Protein AF-A0AAX3T1U9-F1 (afdb_monomer_lite)

Radius of gyration: 18.29 Å; chains: 1; bounding box: 39×30×48 Å

Organism: NCBI:txid1701090

Foldseek 3Di:
DDDDDDDDVPPADPVNVVVVVVVVVVVVVVVLVVVVVVCVVVPDQLQRSQVVVVHHSVVSCVVCVVVD

Sequence (68 aa):
MRTGLDRGDDDETPIEQLSRVADWRREIAREEEVAVRRARLAGLSWAEIGTLLGTTKQAMHRKYRRVG

Structure (mmCIF, N/CA/C/O backbone):
data_AF-A0AAX3T1U9-F1
#
_entry.id   AF-A0AAX3T1U9-F1
#
loop_
_atom_site.group_PDB
_atom_site.id
_atom_site.type_symbol
_atom_site.label_atom_id
_atom_sit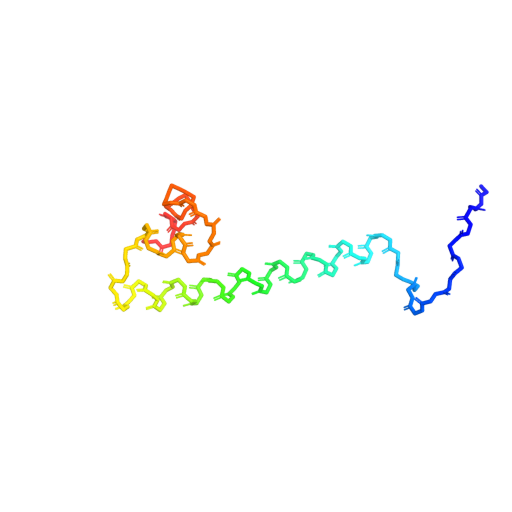e.label_alt_id
_atom_site.label_comp_id
_atom_site.label_asym_id
_atom_site.label_entity_id
_atom_site.label_seq_id
_atom_site.pdbx_PDB_ins_code
_atom_site.Cartn_x
_atom_site.Cartn_y
_atom_site.Cartn_z
_atom_site.occupancy
_atom_site.B_iso_or_equiv
_atom_site.auth_seq_id
_atom_site.auth_comp_id
_atom_site.auth_asym_id
_atom_site.auth_atom_id
_atom_site.pdbx_PDB_model_num
ATOM 1 N N . MET A 1 1 ? 25.464 -0.594 -34.766 1.00 37.06 1 MET A N 1
ATOM 2 C CA . MET A 1 1 ? 25.541 -2.010 -35.184 1.00 37.06 1 MET A CA 1
ATOM 3 C C . MET A 1 1 ? 25.169 -2.863 -33.979 1.00 37.06 1 MET A C 1
ATOM 5 O O . MET A 1 1 ? 25.560 -2.525 -32.873 1.00 37.06 1 MET A O 1
ATOM 9 N N . ARG A 1 2 ? 24.293 -3.839 -34.210 1.00 46.59 2 ARG A N 1
ATOM 10 C CA . ARG A 1 2 ? 23.434 -4.575 -33.271 1.00 46.59 2 ARG A CA 1
ATOM 11 C C . ARG A 1 2 ? 24.237 -5.655 -32.521 1.00 46.59 2 ARG A C 1
ATOM 13 O O . ARG A 1 2 ? 24.879 -6.456 -33.189 1.00 46.59 2 ARG A O 1
ATOM 20 N N . THR A 1 3 ? 24.178 -5.721 -31.189 1.00 52.19 3 THR A N 1
ATOM 21 C CA . THR A 1 3 ? 24.531 -6.947 -30.447 1.00 52.19 3 THR A CA 1
ATOM 22 C C . THR A 1 3 ? 23.238 -7.665 -30.106 1.00 52.19 3 THR A C 1
ATOM 24 O O . THR A 1 3 ? 22.393 -7.125 -29.395 1.00 52.19 3 THR A O 1
ATOM 27 N N . GLY A 1 4 ? 23.056 -8.821 -30.742 1.00 52.41 4 GLY A N 1
ATOM 28 C CA . GLY A 1 4 ? 21.848 -9.626 -30.678 1.00 52.41 4 GLY A CA 1
ATOM 29 C C . GLY A 1 4 ? 21.590 -10.205 -29.293 1.00 52.41 4 GLY A C 1
ATOM 30 O O . GLY A 1 4 ? 22.513 -10.612 -28.590 1.00 52.41 4 GLY A O 1
ATOM 31 N N . LEU A 1 5 ? 20.310 -10.257 -28.951 1.00 61.94 5 LEU A N 1
ATOM 32 C CA . LEU A 1 5 ? 19.765 -11.175 -27.968 1.00 61.94 5 LEU A CA 1
ATOM 33 C C . LEU A 1 5 ? 18.971 -12.191 -28.790 1.00 61.94 5 LEU A C 1
ATOM 35 O O . LEU A 1 5 ? 17.980 -11.832 -29.419 1.00 61.94 5 LEU A O 1
ATOM 39 N N . ASP A 1 6 ? 19.484 -13.413 -28.896 1.00 53.41 6 ASP A N 1
ATOM 40 C CA . ASP A 1 6 ? 18.796 -14.508 -29.576 1.00 53.41 6 ASP A CA 1
ATOM 41 C C . ASP A 1 6 ? 17.943 -15.256 -28.537 1.00 53.41 6 ASP A C 1
ATOM 43 O O . ASP A 1 6 ? 18.467 -15.940 -27.660 1.00 53.41 6 ASP A O 1
ATOM 47 N N . ARG A 1 7 ? 16.627 -15.064 -28.662 1.00 56.66 7 ARG A N 1
ATOM 48 C CA . ARG A 1 7 ? 15.592 -16.106 -28.736 1.00 56.66 7 ARG A CA 1
ATOM 49 C C . ARG A 1 7 ? 15.407 -17.061 -27.546 1.00 56.66 7 ARG A C 1
ATOM 51 O O . ARG A 1 7 ? 15.954 -18.161 -27.507 1.00 56.66 7 ARG A O 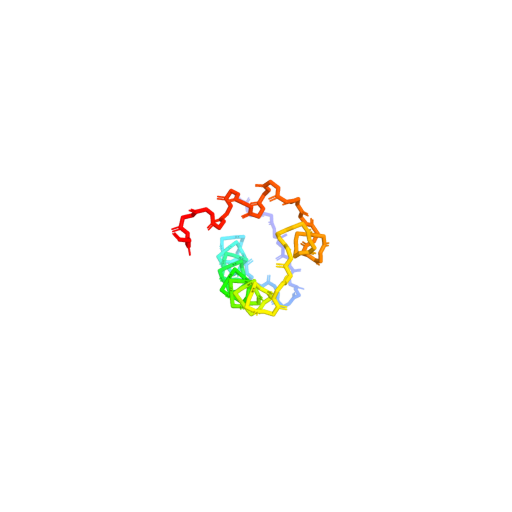1
ATOM 58 N N . GLY A 1 8 ? 14.426 -16.710 -26.719 1.00 49.88 8 GLY A N 1
ATOM 59 C CA . GLY A 1 8 ? 13.564 -17.651 -25.998 1.00 49.88 8 GLY A CA 1
ATOM 60 C C . GLY A 1 8 ? 12.288 -16.934 -25.568 1.00 49.88 8 GLY A C 1
ATOM 61 O O . GLY A 1 8 ? 12.360 -16.202 -24.604 1.00 49.88 8 GLY A O 1
ATOM 62 N N . ASP A 1 9 ? 11.183 -17.046 -26.319 1.00 55.06 9 ASP A N 1
ATOM 63 C CA . ASP A 1 9 ? 9.864 -16.384 -26.112 1.00 55.06 9 ASP A CA 1
ATOM 64 C C . ASP A 1 9 ? 9.840 -14.854 -25.808 1.00 55.06 9 ASP A C 1
ATOM 66 O O . ASP A 1 9 ? 8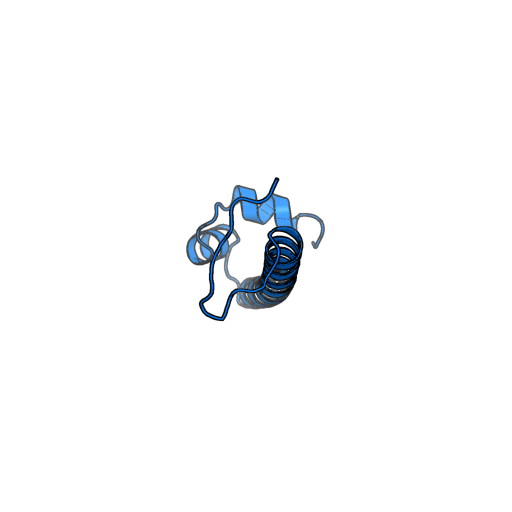.772 -14.248 -25.717 1.00 55.06 9 ASP A O 1
ATOM 70 N N . ASP A 1 10 ? 11.008 -14.212 -25.748 1.00 58.88 10 ASP A N 1
ATOM 71 C CA . ASP A 1 10 ? 11.302 -12.872 -25.236 1.00 58.88 10 ASP A CA 1
ATOM 72 C C . ASP A 1 10 ? 11.684 -11.897 -26.373 1.00 58.88 10 ASP A C 1
ATOM 74 O O . ASP A 1 10 ? 12.790 -11.356 -26.411 1.00 58.88 10 ASP A O 1
ATOM 78 N N . ASP A 1 11 ? 10.769 -11.636 -27.309 1.00 69.88 11 ASP A N 1
ATOM 79 C CA . ASP A 1 11 ? 10.915 -10.541 -28.294 1.00 69.88 11 ASP A CA 1
ATOM 80 C C . ASP A 1 11 ? 10.385 -9.197 -27.745 1.00 69.88 11 ASP A C 1
ATOM 82 O O . ASP A 1 11 ? 9.969 -8.314 -28.493 1.00 69.88 11 ASP A O 1
ATOM 86 N N . GLU A 1 12 ? 10.371 -9.023 -26.422 1.00 79.31 12 GLU A N 1
ATOM 87 C CA . GLU A 1 12 ? 9.940 -7.774 -25.803 1.00 79.31 12 GLU A CA 1
ATOM 88 C C . GLU A 1 12 ? 11.103 -6.777 -25.741 1.00 79.31 12 GLU A C 1
ATOM 90 O O . GLU A 1 12 ? 12.149 -7.023 -25.133 1.00 79.31 12 GLU A O 1
ATOM 95 N N . THR A 1 13 ? 10.923 -5.602 -26.340 1.00 90.75 13 THR A N 1
ATOM 96 C CA . THR A 1 13 ? 11.883 -4.510 -26.190 1.00 90.75 13 THR A CA 1
ATOM 97 C C . THR A 1 13 ? 11.937 -4.043 -24.727 1.00 90.75 13 THR A C 1
ATOM 99 O O . THR A 1 13 ? 10.929 -4.080 -24.019 1.00 90.75 13 THR A O 1
ATOM 102 N N . PRO A 1 14 ? 13.065 -3.485 -24.246 1.00 93.00 14 PRO A N 1
ATOM 103 C CA . PRO A 1 14 ? 13.135 -2.938 -22.887 1.00 93.00 14 PRO A CA 1
ATOM 104 C C . PRO A 1 14 ? 12.031 -1.912 -22.560 1.00 93.00 14 PRO A C 1
ATOM 106 O O . PRO A 1 14 ? 11.625 -1.778 -21.408 1.00 93.00 14 PRO A O 1
ATOM 109 N N . ILE A 1 15 ? 11.526 -1.190 -23.568 1.00 94.69 15 ILE A N 1
ATOM 110 C CA . ILE A 1 15 ? 10.429 -0.223 -23.414 1.00 94.69 15 ILE A CA 1
ATOM 111 C C . ILE A 1 15 ? 9.097 -0.937 -23.170 1.00 94.69 15 ILE A C 1
ATOM 113 O O . ILE A 1 15 ? 8.346 -0.539 -22.276 1.00 94.69 15 ILE A O 1
ATOM 117 N N . GLU A 1 16 ? 8.799 -1.981 -23.940 1.00 94.00 16 GLU A N 1
ATOM 118 C CA . GLU A 1 16 ? 7.601 -2.800 -23.743 1.00 94.00 16 GLU A CA 1
ATOM 119 C C . GLU A 1 16 ? 7.640 -3.477 -22.367 1.00 94.00 16 GLU A C 1
ATOM 121 O O . GLU A 1 16 ? 6.668 -3.376 -21.616 1.00 94.00 16 GLU A O 1
ATOM 126 N N . GLN A 1 17 ? 8.804 -3.993 -21.953 1.00 93.12 17 GLN A N 1
ATOM 127 C CA . GLN A 1 17 ? 8.981 -4.595 -20.629 1.00 93.12 17 GLN A CA 1
ATOM 128 C C . GLN A 1 17 ? 8.690 -3.607 -19.501 1.00 93.12 17 GLN A C 1
ATOM 130 O O . GLN A 1 17 ? 7.946 -3.914 -18.566 1.00 93.12 17 GLN A O 1
ATOM 135 N N . LEU A 1 18 ? 9.241 -2.394 -19.580 1.00 96.44 18 LEU A N 1
ATOM 136 C CA . LEU A 1 18 ? 8.978 -1.353 -18.587 1.00 96.44 18 LEU A CA 1
ATOM 137 C C . LEU A 1 18 ? 7.514 -0.906 -18.592 1.00 96.44 18 LEU A C 1
ATOM 139 O O . LEU A 1 18 ? 6.965 -0.626 -17.524 1.00 96.44 18 LEU A O 1
ATOM 143 N N . SER A 1 19 ? 6.874 -0.867 -19.761 1.00 96.31 19 SER A N 1
ATOM 144 C CA . SER A 1 19 ? 5.454 -0.526 -19.889 1.00 96.31 19 SER A CA 1
ATOM 145 C C . SER A 1 19 ? 4.580 -1.576 -19.207 1.00 96.31 19 SER A C 1
ATOM 147 O O . SER A 1 19 ? 3.738 -1.234 -18.379 1.00 96.31 19 SER A O 1
ATOM 149 N N . ARG A 1 20 ? 4.864 -2.860 -19.438 1.00 96.56 20 ARG A N 1
ATOM 150 C CA . ARG A 1 20 ? 4.182 -3.975 -18.778 1.00 96.56 20 ARG A CA 1
ATOM 151 C C . ARG A 1 20 ? 4.400 -3.974 -17.265 1.00 96.56 20 ARG A C 1
ATOM 153 O O . ARG A 1 20 ? 3.458 -4.158 -16.496 1.00 96.56 20 ARG A O 1
ATOM 160 N N . VAL A 1 21 ? 5.620 -3.684 -16.807 1.00 97.06 21 VAL A N 1
ATOM 161 C CA . VAL A 1 21 ? 5.900 -3.503 -15.372 1.00 97.06 21 VAL A CA 1
ATOM 162 C C . VAL A 1 21 ? 5.113 -2.326 -14.795 1.00 97.06 21 VAL A C 1
ATOM 164 O O . VAL A 1 21 ? 4.612 -2.416 -13.672 1.00 97.06 21 VAL A O 1
ATOM 167 N N . ALA A 1 22 ? 4.973 -1.226 -15.536 1.00 97.50 22 ALA A N 1
ATOM 168 C CA . ALA A 1 22 ? 4.148 -0.101 -15.113 1.00 97.50 22 ALA A CA 1
ATOM 169 C C . ALA A 1 22 ? 2.665 -0.494 -15.009 1.00 97.50 22 ALA A C 1
ATOM 171 O O . ALA A 1 22 ? 2.002 -0.088 -14.054 1.00 97.50 22 ALA A O 1
ATOM 172 N N . ASP A 1 23 ? 2.159 -1.323 -15.921 1.00 97.81 23 ASP A N 1
ATOM 173 C CA . ASP A 1 23 ? 0.797 -1.864 -15.864 1.00 97.81 23 ASP A CA 1
ATOM 174 C C . ASP A 1 23 ? 0.575 -2.725 -14.628 1.00 97.81 23 ASP A C 1
ATOM 176 O O . ASP A 1 23 ? -0.359 -2.469 -13.865 1.00 97.81 23 ASP A O 1
ATOM 180 N N . TRP A 1 24 ? 1.482 -3.662 -14.352 1.00 98.19 24 TRP A N 1
ATOM 181 C CA . TRP A 1 24 ? 1.422 -4.471 -13.135 1.00 98.19 24 TRP A CA 1
ATOM 182 C C . TRP A 1 24 ? 1.474 -3.620 -11.872 1.00 98.19 24 TRP A C 1
ATOM 184 O O . TRP A 1 24 ? 0.703 -3.848 -10.944 1.00 98.19 24 TRP A O 1
ATOM 194 N N . ARG A 1 25 ? 2.330 -2.592 -11.832 1.00 96.50 25 ARG A N 1
ATOM 195 C CA . ARG A 1 25 ? 2.381 -1.661 -10.694 1.00 96.50 25 ARG A CA 1
ATOM 196 C C . ARG A 1 25 ? 1.064 -0.917 -10.500 1.00 96.50 25 ARG A C 1
ATOM 198 O O . ARG A 1 25 ? 0.660 -0.722 -9.356 1.00 96.50 25 ARG A O 1
ATOM 205 N N . ARG A 1 26 ? 0.404 -0.497 -11.585 1.00 96.94 26 ARG A N 1
ATOM 206 C CA . ARG A 1 26 ? -0.914 0.155 -11.515 1.00 96.94 26 ARG A CA 1
ATOM 207 C C . ARG A 1 26 ? -1.972 -0.799 -10.981 1.00 96.94 26 ARG A C 1
ATOM 209 O O . ARG A 1 26 ? -2.766 -0.391 -10.142 1.00 96.94 26 ARG A O 1
ATOM 216 N N . GLU A 1 27 ? -1.958 -2.045 -11.431 1.00 97.69 27 GLU A N 1
ATOM 217 C CA . GLU A 1 27 ? -2.930 -3.043 -10.994 1.00 97.69 27 GLU A CA 1
ATOM 218 C C . GLU A 1 27 ? -2.749 -3.421 -9.524 1.00 97.69 27 GLU A C 1
ATOM 220 O O . GLU A 1 27 ? -3.689 -3.326 -8.738 1.00 97.69 27 GLU A O 1
ATOM 225 N N . ILE A 1 28 ? -1.512 -3.714 -9.118 1.00 96.56 28 ILE A N 1
ATOM 226 C CA . ILE A 1 28 ? -1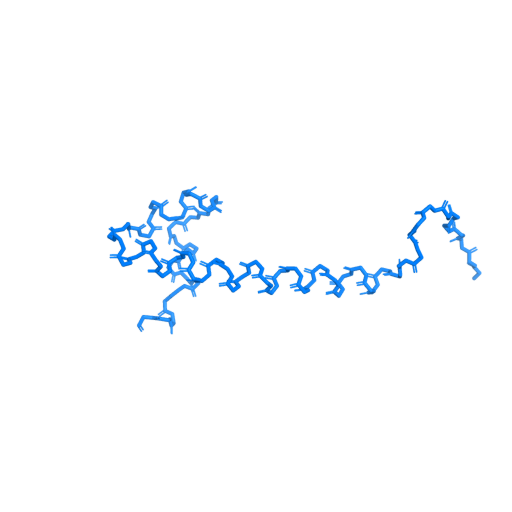.171 -3.977 -7.716 1.00 96.56 28 ILE A CA 1
ATOM 227 C C . ILE A 1 28 ? -1.564 -2.789 -6.835 1.00 96.56 28 ILE A C 1
ATOM 229 O O . ILE A 1 28 ? -2.084 -2.990 -5.743 1.00 96.56 28 ILE A O 1
ATOM 233 N N . ALA A 1 29 ? -1.356 -1.550 -7.295 1.00 93.94 29 ALA A N 1
ATOM 234 C CA . ALA A 1 29 ? -1.745 -0.372 -6.527 1.00 93.94 29 ALA A CA 1
ATOM 235 C C . ALA A 1 29 ? -3.264 -0.289 -6.303 1.00 93.94 29 ALA A C 1
ATOM 237 O O . ALA A 1 29 ? -3.678 0.043 -5.195 1.00 93.94 29 ALA A O 1
ATOM 238 N N . ARG A 1 30 ? -4.088 -0.619 -7.308 1.00 95.56 30 ARG A N 1
ATOM 239 C CA . ARG A 1 30 ? -5.557 -0.646 -7.168 1.00 95.56 30 ARG A CA 1
ATOM 240 C C . ARG A 1 30 ? -6.011 -1.722 -6.185 1.00 95.56 30 ARG A C 1
ATOM 242 O O . ARG A 1 30 ? -6.818 -1.440 -5.300 1.00 95.56 30 ARG A O 1
ATOM 249 N N . GLU A 1 31 ? -5.469 -2.930 -6.309 1.00 97.06 31 GLU A N 1
ATOM 250 C CA . GLU A 1 31 ? -5.771 -4.032 -5.389 1.00 97.06 31 GLU A CA 1
ATOM 251 C C . GLU A 1 31 ? -5.329 -3.708 -3.956 1.00 97.06 31 GLU A C 1
ATOM 253 O O . GLU A 1 31 ? -6.075 -3.937 -2.999 1.00 97.06 31 GLU A O 1
ATOM 258 N N . GLU A 1 32 ? -4.156 -3.085 -3.796 1.00 95.81 32 GLU A N 1
ATOM 259 C CA . GLU A 1 32 ? -3.678 -2.605 -2.500 1.00 95.81 32 GLU A CA 1
ATOM 260 C C . GLU A 1 32 ? -4.652 -1.585 -1.894 1.00 95.81 32 GLU A C 1
ATOM 262 O O . GLU A 1 32 ? -5.012 -1.720 -0.727 1.00 95.81 32 GLU A O 1
ATOM 267 N N . GLU A 1 33 ? -5.138 -0.602 -2.659 1.00 95.19 33 GLU A N 1
ATOM 268 C CA . GLU A 1 33 ? -6.100 0.396 -2.166 1.00 95.19 33 GLU A CA 1
ATOM 269 C C . GLU A 1 33 ? -7.393 -0.253 -1.648 1.00 95.19 33 GLU A C 1
ATOM 271 O O . GLU A 1 33 ? -7.879 0.089 -0.562 1.00 95.19 33 GLU A O 1
ATOM 276 N N . VAL A 1 34 ? -7.936 -1.230 -2.383 1.00 96.94 34 VAL A N 1
ATOM 277 C CA . VAL A 1 34 ? -9.131 -1.981 -1.970 1.00 96.94 34 VAL A CA 1
ATOM 278 C C . VAL A 1 34 ? -8.857 -2.782 -0.696 1.00 96.94 34 VAL A C 1
ATOM 280 O O . VAL A 1 34 ? -9.661 -2.737 0.244 1.00 96.94 34 VAL A O 1
ATOM 283 N N . ALA A 1 35 ? -7.727 -3.489 -0.633 1.00 96.75 35 ALA A N 1
ATOM 284 C CA . ALA A 1 35 ? -7.327 -4.272 0.532 1.00 96.75 35 ALA A CA 1
ATOM 285 C C . 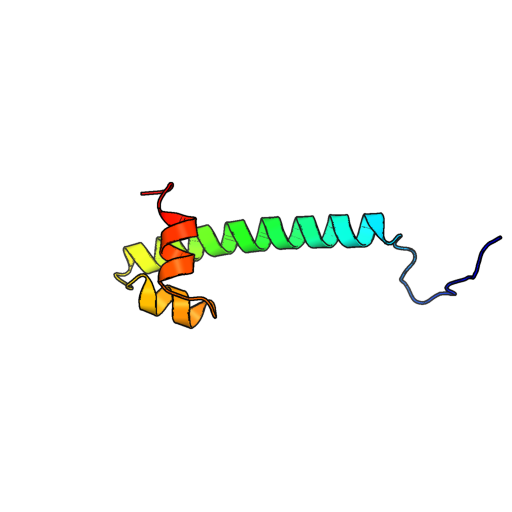ALA A 1 35 ? -7.123 -3.386 1.771 1.00 96.75 35 ALA A C 1
ATOM 287 O O . ALA A 1 35 ? -7.651 -3.688 2.842 1.00 96.75 35 ALA A O 1
ATOM 288 N N . VAL A 1 36 ? -6.441 -2.248 1.617 1.00 96.38 36 VAL A N 1
ATOM 289 C CA . VAL A 1 36 ? -6.221 -1.260 2.680 1.00 96.38 36 VAL A CA 1
ATOM 290 C C . VAL A 1 36 ? -7.548 -0.700 3.172 1.00 96.38 36 VAL A C 1
ATOM 292 O O . VAL A 1 36 ? -7.772 -0.650 4.382 1.00 96.38 36 VAL A O 1
ATOM 295 N N . ARG A 1 37 ? -8.468 -0.335 2.272 1.00 95.56 37 ARG A N 1
ATOM 296 C CA . ARG A 1 37 ? -9.801 0.142 2.663 1.00 95.56 37 ARG A CA 1
ATOM 297 C C . ARG A 1 37 ? -10.560 -0.913 3.467 1.00 95.56 37 ARG A C 1
ATOM 299 O O . ARG A 1 37 ? -11.117 -0.585 4.512 1.00 95.56 37 ARG A O 1
ATOM 306 N N . ARG A 1 38 ? -10.566 -2.172 3.019 1.00 97.31 38 ARG A N 1
ATOM 307 C CA . ARG A 1 38 ? -11.202 -3.287 3.746 1.00 97.31 38 ARG A CA 1
ATOM 308 C C . ARG A 1 38 ? -10.567 -3.498 5.121 1.00 97.31 38 ARG A C 1
ATOM 310 O O . ARG A 1 38 ? -11.294 -3.600 6.101 1.00 97.31 38 ARG A O 1
ATOM 317 N N . ALA A 1 39 ? -9.239 -3.486 5.211 1.00 97.38 39 ALA A N 1
ATOM 318 C CA . ALA A 1 39 ? -8.516 -3.629 6.471 1.00 97.38 39 ALA A CA 1
ATOM 319 C C . ALA A 1 39 ? -8.819 -2.482 7.449 1.00 97.38 39 ALA A C 1
ATOM 321 O O . ALA A 1 39 ? -9.059 -2.720 8.631 1.00 97.38 39 ALA A O 1
ATOM 322 N N . ARG A 1 40 ? -8.884 -1.239 6.954 1.00 96.19 40 ARG A N 1
ATOM 323 C CA . ARG A 1 40 ? -9.283 -0.077 7.761 1.00 96.19 40 ARG A CA 1
ATOM 324 C C . ARG A 1 40 ? -10.720 -0.202 8.267 1.00 96.19 40 ARG A C 1
ATOM 326 O O . ARG A 1 40 ? -10.955 0.085 9.436 1.00 96.19 40 ARG A O 1
ATOM 333 N N . LEU A 1 41 ? -11.654 -0.658 7.429 1.00 96.50 41 LEU A N 1
ATOM 334 C CA . LEU A 1 41 ? -13.043 -0.923 7.834 1.00 96.50 41 LEU A CA 1
ATOM 335 C C . LEU A 1 41 ? -13.153 -2.072 8.846 1.00 96.50 41 LEU A C 1
ATOM 337 O O . LEU A 1 41 ? -14.001 -2.020 9.728 1.00 96.50 41 LEU A O 1
ATOM 341 N N . ALA A 1 42 ? -12.273 -3.069 8.756 1.00 97.75 42 ALA A N 1
ATOM 342 C CA . ALA A 1 42 ? -12.158 -4.156 9.727 1.00 97.75 42 ALA A CA 1
ATOM 343 C C . ALA A 1 42 ? -11.452 -3.743 11.036 1.00 97.75 42 ALA A C 1
ATOM 345 O O . ALA A 1 42 ? -11.293 -4.567 11.932 1.00 97.75 42 ALA A O 1
ATOM 346 N N . GLY A 1 43 ? -11.028 -2.480 11.163 1.00 97.50 43 GLY A N 1
ATOM 347 C CA . GLY A 1 43 ? -10.455 -1.929 12.390 1.00 97.50 43 GLY A CA 1
ATOM 348 C C . GLY A 1 43 ? -8.934 -2.036 12.513 1.00 97.50 43 GLY A C 1
ATOM 349 O O . GLY A 1 43 ? -8.392 -1.571 13.514 1.00 97.50 43 GLY A O 1
ATOM 350 N N . LEU A 1 44 ? -8.222 -2.567 11.512 1.00 97.50 44 LEU A N 1
ATOM 351 C CA . LEU A 1 44 ? -6.760 -2.659 11.570 1.00 97.50 44 LEU A CA 1
ATOM 352 C C . LEU A 1 44 ? -6.127 -1.265 11.584 1.00 97.50 44 LEU A C 1
ATOM 354 O O . LEU A 1 44 ? -6.513 -0.363 10.828 1.00 97.50 44 LEU A O 1
ATOM 358 N N . SER A 1 45 ? -5.103 -1.089 12.414 1.00 95.06 45 SER A N 1
ATOM 359 C CA . SER A 1 45 ? -4.309 0.133 12.462 1.00 95.06 45 SER A CA 1
ATOM 360 C C . SER A 1 45 ? -3.407 0.274 11.231 1.00 95.06 45 SER A C 1
ATOM 362 O O . SER A 1 45 ? -3.003 -0.696 10.591 1.00 95.06 45 SER A O 1
ATOM 364 N N . TRP A 1 46 ? -3.006 1.508 10.919 1.00 93.75 46 TRP A N 1
ATOM 365 C CA . TRP A 1 46 ? -2.036 1.774 9.849 1.00 93.75 46 TRP A CA 1
ATOM 366 C C . TRP A 1 46 ? -0.686 1.074 10.045 1.00 93.75 46 TRP A C 1
ATOM 368 O O . TRP A 1 46 ? 0.016 0.828 9.067 1.00 93.75 46 TRP A O 1
ATOM 378 N N . ALA A 1 47 ? -0.305 0.786 11.293 1.00 95.69 47 ALA A N 1
ATOM 379 C CA . ALA A 1 47 ? 0.924 0.063 11.592 1.00 95.69 47 ALA A CA 1
ATOM 380 C C . ALA A 1 47 ? 0.799 -1.416 11.214 1.00 95.69 47 ALA A C 1
ATOM 382 O O . ALA A 1 47 ? 1.670 -1.922 10.519 1.00 95.69 47 ALA A O 1
ATOM 383 N N . GLU A 1 48 ? -0.297 -2.074 11.602 1.00 96.62 48 GLU A N 1
ATOM 384 C CA . GLU A 1 48 ? -0.557 -3.484 11.275 1.00 96.62 48 GLU A CA 1
ATOM 385 C C . GLU A 1 48 ? -0.660 -3.702 9.765 1.00 96.62 48 GLU A C 1
ATOM 387 O O . GLU A 1 48 ? -0.011 -4.594 9.225 1.00 96.62 48 GLU A O 1
ATOM 392 N N . ILE A 1 49 ? -1.401 -2.834 9.068 1.00 96.31 49 ILE A N 1
ATOM 393 C CA . ILE A 1 49 ? -1.507 -2.891 7.604 1.00 96.31 49 ILE A CA 1
ATOM 394 C C . ILE A 1 49 ? -0.130 -2.688 6.960 1.00 96.31 49 ILE A C 1
ATOM 396 O O . ILE A 1 49 ? 0.230 -3.410 6.036 1.00 96.31 49 ILE A O 1
ATOM 400 N N . GLY A 1 50 ? 0.656 -1.732 7.468 1.00 95.62 50 GLY A N 1
ATOM 401 C CA . GLY A 1 50 ? 2.014 -1.490 6.990 1.00 95.62 50 GLY A CA 1
ATOM 402 C C . GLY A 1 50 ? 2.899 -2.729 7.123 1.00 95.62 50 GLY A C 1
ATOM 403 O O . GLY A 1 50 ? 3.501 -3.150 6.140 1.00 95.62 50 GLY A O 1
ATOM 404 N N . THR A 1 51 ? 2.907 -3.355 8.301 1.00 97.00 51 THR A N 1
ATOM 405 C CA . THR A 1 51 ? 3.660 -4.589 8.562 1.00 97.00 51 THR A CA 1
ATOM 406 C C . THR A 1 51 ? 3.285 -5.704 7.585 1.00 97.00 51 THR A C 1
ATOM 408 O O . THR A 1 51 ? 4.175 -6.340 7.028 1.00 97.00 51 THR A O 1
ATOM 411 N N . LEU A 1 52 ? 1.989 -5.913 7.325 1.00 96.81 52 LEU A N 1
ATOM 412 C CA . LEU A 1 52 ? 1.511 -6.947 6.397 1.00 96.81 52 LEU A CA 1
ATOM 413 C C . LEU A 1 52 ? 1.904 -6.675 4.938 1.00 96.81 52 LEU A C 1
ATOM 415 O O . LEU A 1 52 ? 2.175 -7.610 4.192 1.00 96.81 52 LEU A O 1
ATOM 419 N N . LEU A 1 53 ? 1.967 -5.404 4.537 1.00 95.25 53 LEU A N 1
ATOM 420 C CA . LEU A 1 53 ? 2.400 -4.987 3.200 1.00 95.25 53 LEU A CA 1
ATOM 421 C C . LEU A 1 53 ? 3.929 -4.838 3.074 1.00 95.25 53 LEU A C 1
ATOM 423 O O . LEU A 1 53 ? 4.415 -4.392 2.036 1.00 95.25 53 LEU A O 1
ATOM 427 N N . GLY A 1 54 ? 4.700 -5.159 4.120 1.00 96.00 54 GLY A N 1
ATOM 428 C CA . GLY A 1 54 ? 6.158 -4.993 4.120 1.00 96.00 54 GLY A CA 1
ATOM 429 C C . GLY A 1 54 ? 6.611 -3.528 4.076 1.00 96.00 54 GLY A C 1
ATOM 430 O O . GLY A 1 54 ? 7.691 -3.217 3.578 1.00 96.00 54 GLY A O 1
ATOM 431 N N . THR A 1 55 ? 5.785 -2.608 4.573 1.00 94.56 55 THR A N 1
ATOM 432 C CA . THR A 1 55 ? 6.043 -1.165 4.586 1.00 94.56 55 THR A CA 1
ATOM 433 C C . THR A 1 55 ? 5.955 -0.584 5.996 1.00 94.56 55 THR A C 1
ATOM 435 O O . THR A 1 55 ? 5.614 -1.251 6.970 1.00 94.56 55 THR A O 1
ATOM 438 N N . THR A 1 56 ? 6.279 0.698 6.138 1.00 91.06 56 THR A N 1
ATOM 439 C CA . THR A 1 56 ? 6.229 1.381 7.436 1.00 91.06 56 THR A CA 1
ATOM 440 C C . THR A 1 56 ? 4.897 2.102 7.637 1.00 91.06 56 THR A C 1
ATOM 442 O O . THR A 1 56 ? 4.292 2.602 6.687 1.00 91.06 56 THR A O 1
ATOM 445 N N . LYS A 1 57 ? 4.477 2.279 8.898 1.00 89.69 57 LYS A N 1
ATOM 446 C CA . LYS A 1 57 ? 3.328 3.137 9.259 1.00 89.69 57 LYS A CA 1
ATOM 447 C C . LYS A 1 57 ? 3.417 4.528 8.613 1.00 89.69 57 LYS A C 1
ATOM 449 O O . LYS A 1 57 ? 2.415 5.065 8.151 1.00 89.69 57 LYS A O 1
ATOM 454 N N . GLN A 1 58 ? 4.617 5.113 8.580 1.00 90.88 58 GLN A N 1
ATOM 455 C CA . GLN A 1 58 ? 4.852 6.438 7.999 1.00 90.88 58 GLN A CA 1
ATOM 456 C C . GLN A 1 58 ? 4.644 6.446 6.480 1.00 90.88 58 GLN A C 1
ATOM 458 O O . GLN A 1 58 ? 4.070 7.395 5.945 1.00 90.88 58 GLN A O 1
ATOM 463 N N . ALA A 1 59 ? 5.061 5.383 5.787 1.00 90.56 59 ALA A N 1
ATOM 464 C CA . ALA A 1 59 ? 4.799 5.215 4.362 1.00 90.56 59 ALA A CA 1
ATOM 465 C C . ALA A 1 59 ? 3.296 5.060 4.080 1.00 90.56 59 ALA A C 1
ATOM 467 O O . ALA A 1 59 ? 2.783 5.739 3.190 1.00 90.56 59 ALA A O 1
ATOM 468 N N . MET A 1 60 ? 2.578 4.277 4.895 1.00 92.12 60 MET A N 1
ATOM 469 C CA . MET A 1 60 ? 1.117 4.153 4.807 1.00 92.12 60 MET A CA 1
ATOM 470 C C . MET A 1 60 ? 0.422 5.500 4.997 1.00 92.12 60 MET A C 1
ATOM 472 O O . MET A 1 60 ? -0.348 5.926 4.141 1.00 92.12 60 MET A O 1
ATOM 476 N N . HIS A 1 61 ? 0.748 6.224 6.070 1.00 87.25 61 HIS A N 1
ATOM 477 C CA . HIS A 1 61 ? 0.198 7.559 6.305 1.00 87.25 61 HIS A CA 1
ATOM 478 C C . HIS A 1 61 ? 0.503 8.503 5.137 1.00 87.25 61 HIS A C 1
ATOM 480 O O . HIS A 1 61 ? -0.381 9.215 4.679 1.00 87.25 61 HIS A O 1
ATOM 486 N N . ARG A 1 62 ? 1.732 8.510 4.608 1.00 89.88 62 ARG A N 1
ATOM 487 C CA . ARG A 1 62 ? 2.095 9.373 3.475 1.00 89.88 62 ARG A CA 1
ATOM 488 C C . ARG A 1 62 ? 1.289 9.052 2.215 1.00 89.88 62 ARG A C 1
ATOM 490 O O . ARG A 1 62 ? 0.872 9.992 1.541 1.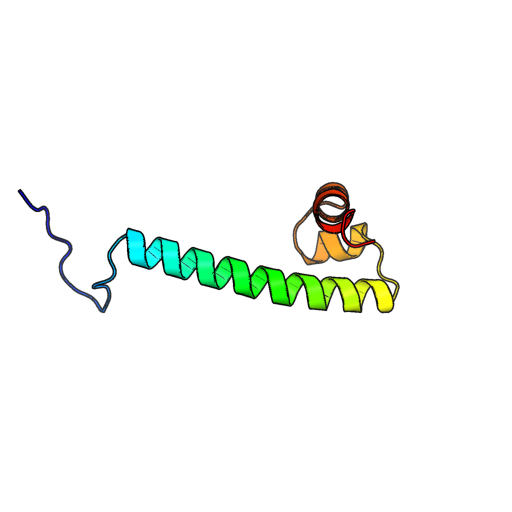00 89.88 62 ARG A O 1
ATOM 497 N N . LYS A 1 63 ? 1.088 7.767 1.908 1.00 86.62 63 LYS A N 1
ATOM 498 C CA . LYS A 1 63 ? 0.345 7.302 0.727 1.00 86.62 63 LYS A CA 1
ATOM 499 C C . LYS A 1 63 ? -1.151 7.598 0.856 1.00 86.62 63 LYS A C 1
ATOM 501 O O . LYS A 1 63 ? -1.744 8.134 -0.073 1.00 86.62 63 LYS A O 1
ATOM 506 N N . TYR A 1 64 ? -1.728 7.352 2.031 1.00 84.88 64 TYR A N 1
ATOM 507 C CA . TYR A 1 64 ? -3.176 7.404 2.238 1.00 84.88 64 TYR A CA 1
ATOM 508 C C . TYR A 1 64 ? -3.701 8.688 2.910 1.00 84.88 64 TYR A C 1
ATOM 510 O O . TYR A 1 64 ? -4.911 8.861 3.001 1.00 84.88 64 TYR A O 1
ATOM 518 N N . ARG A 1 65 ? -2.846 9.649 3.307 1.00 79.25 65 ARG A N 1
ATOM 519 C CA . ARG A 1 65 ? -3.284 10.933 3.918 1.00 79.25 65 ARG A CA 1
ATOM 520 C C . ARG A 1 65 ? -4.225 11.773 3.053 1.00 79.25 65 ARG A C 1
ATOM 522 O O . ARG A 1 65 ? -4.859 12.677 3.574 1.00 79.25 65 ARG A O 1
ATOM 529 N N . ARG A 1 66 ? -4.222 11.564 1.732 1.00 66.12 66 ARG A N 1
ATOM 530 C CA . ARG A 1 66 ? -5.026 12.341 0.772 1.00 66.12 66 ARG A CA 1
ATOM 531 C C . ARG A 1 66 ? -6.382 11.693 0.482 1.00 66.12 66 ARG A C 1
ATOM 533 O O . ARG A 1 66 ? -7.192 12.288 -0.212 1.00 66.12 66 ARG A O 1
ATOM 540 N N . VAL A 1 67 ? -6.581 10.473 0.977 1.00 59.78 67 VAL A N 1
ATOM 541 C CA . VAL A 1 67 ? -7.746 9.614 0.724 1.00 59.78 67 VAL A CA 1
ATOM 542 C C . VAL A 1 67 ? -8.628 9.495 1.978 1.00 59.78 67 VAL A C 1
ATOM 544 O O . VAL A 1 67 ? -9.519 8.652 2.027 1.00 59.78 67 VAL A O 1
ATOM 547 N N . GLY A 1 68 ? -8.332 10.302 3.004 1.00 53.16 68 GLY A N 1
ATOM 548 C CA . GLY A 1 68 ? -9.095 10.417 4.246 1.00 53.16 68 GLY A CA 1
ATOM 549 C C . GLY A 1 68 ? -9.989 11.641 4.238 1.00 53.16 68 GLY A C 1
ATOM 550 O O . GLY A 1 68 ? -9.544 12.671 3.684 1.00 53.16 68 GLY A O 1
#

Secondary structure (DSSP, 8-state):
-------SS----HHHHHHHHHHHHHHHHHHHHHHHHHHHHTT--HHHHHHHTT--HHHHHHHHTT--

pLDDT: mean 86.23, std 16.62, range [37.06, 98.19]